Protein AF-A0A1H8TSK0-F1 (afdb_monomer_lite)

Radius of gyration: 16.57 Å; chains: 1; bounding box: 27×24×50 Å

Structure (mmCIF, N/CA/C/O backbone):
data_AF-A0A1H8TSK0-F1
#
_entry.id   AF-A0A1H8TSK0-F1
#
loop_
_atom_site.group_PDB
_atom_site.id
_atom_site.type_symbol
_atom_site.label_atom_id
_atom_site.label_alt_id
_atom_site.label_comp_id
_atom_site.label_asym_id
_atom_site.label_entity_id
_atom_site.label_seq_id
_atom_site.pdbx_PDB_ins_code
_atom_site.Cartn_x
_atom_site.Cartn_y
_atom_site.Cartn_z
_atom_site.occupancy
_atom_site.B_iso_or_equiv
_atom_site.auth_seq_id
_atom_site.auth_comp_id
_atom_site.auth_asym_id
_atom_site.auth_atom_id
_atom_site.pdbx_PDB_model_num
ATOM 1 N N . MET A 1 1 ? -1.639 2.317 -6.672 1.00 88.25 1 MET A N 1
ATOM 2 C CA . MET A 1 1 ? -1.983 1.916 -5.282 1.00 88.25 1 MET A CA 1
ATOM 3 C C . MET A 1 1 ? -3.419 2.231 -4.860 1.00 88.25 1 MET A C 1
ATOM 5 O O . MET A 1 1 ? -4.103 1.318 -4.414 1.00 88.25 1 MET A O 1
ATOM 9 N N . ARG A 1 2 ? -3.925 3.467 -5.017 1.00 96.81 2 ARG A N 1
ATOM 10 C CA . ARG A 1 2 ? -5.285 3.842 -4.564 1.00 96.81 2 ARG A CA 1
ATOM 11 C C . ARG A 1 2 ? -6.407 2.941 -5.092 1.00 96.81 2 ARG A C 1
ATOM 13 O O . ARG A 1 2 ? -7.267 2.523 -4.320 1.00 96.81 2 ARG A O 1
ATOM 20 N N . ALA A 1 3 ? -6.397 2.643 -6.392 1.00 96.25 3 ALA A N 1
ATOM 21 C CA . ALA A 1 3 ? -7.384 1.758 -7.013 1.00 96.25 3 ALA A CA 1
ATOM 22 C C . ALA A 1 3 ? -7.345 0.347 -6.403 1.00 96.25 3 ALA A C 1
ATOM 24 O O . ALA A 1 3 ? -8.377 -0.177 -5.999 1.00 96.25 3 ALA A O 1
ATOM 25 N N . LEU A 1 4 ? -6.144 -0.209 -6.226 1.00 95.25 4 LEU A N 1
ATOM 26 C CA . LEU A 1 4 ? -5.940 -1.530 -5.635 1.00 95.25 4 LEU A CA 1
ATOM 27 C C . LEU A 1 4 ? -6.448 -1.614 -4.190 1.00 95.25 4 LEU A C 1
ATOM 29 O O . LEU A 1 4 ? -7.154 -2.556 -3.840 1.00 95.25 4 LEU A O 1
ATOM 33 N N . ARG A 1 5 ? -6.168 -0.600 -3.358 1.00 97.56 5 ARG A N 1
ATOM 34 C CA . ARG A 1 5 ? -6.722 -0.536 -1.997 1.00 97.56 5 ARG A CA 1
ATOM 35 C C . ARG A 1 5 ? -8.254 -0.558 -2.015 1.00 97.56 5 ARG A C 1
ATOM 37 O O . ARG A 1 5 ? -8.859 -1.273 -1.220 1.00 97.56 5 ARG A O 1
ATOM 44 N N . ARG A 1 6 ? -8.876 0.234 -2.898 1.00 97.94 6 ARG A N 1
ATOM 45 C CA . ARG A 1 6 ? -10.342 0.293 -3.030 1.00 97.94 6 ARG A CA 1
ATOM 46 C C . ARG A 1 6 ? -10.921 -1.040 -3.505 1.00 97.94 6 ARG A C 1
ATOM 48 O O . ARG A 1 6 ? -11.922 -1.466 -2.947 1.00 97.94 6 ARG A O 1
ATOM 55 N N . ALA A 1 7 ? -10.267 -1.718 -4.448 1.00 97.19 7 ALA A N 1
ATOM 56 C CA . ALA A 1 7 ? -10.664 -3.051 -4.908 1.00 97.19 7 ALA A CA 1
ATOM 57 C C . ALA A 1 7 ? -10.617 -4.102 -3.782 1.00 97.19 7 ALA A C 1
ATOM 59 O O . ALA A 1 7 ? -11.434 -5.013 -3.752 1.00 97.19 7 ALA A O 1
ATOM 60 N N . LYS A 1 8 ? -9.708 -3.942 -2.810 1.00 96.25 8 LYS A N 1
ATOM 61 C CA . LYS A 1 8 ? -9.652 -4.760 -1.585 1.00 96.25 8 LYS A CA 1
ATOM 62 C C . LYS A 1 8 ? -10.661 -4.332 -0.504 1.00 96.25 8 LYS A C 1
ATOM 64 O O . LYS A 1 8 ? -10.660 -4.907 0.578 1.00 96.25 8 LYS A O 1
ATOM 69 N N . GLY A 1 9 ? -11.488 -3.311 -0.748 1.00 97.69 9 GLY A N 1
ATOM 70 C CA . GLY A 1 9 ? -12.496 -2.827 0.202 1.00 97.69 9 GLY A CA 1
ATOM 71 C C . GLY A 1 9 ? -11.933 -2.075 1.414 1.00 97.69 9 GLY A C 1
ATOM 72 O O . GLY A 1 9 ? -12.646 -1.856 2.389 1.00 97.69 9 GLY A O 1
ATOM 73 N N . TYR A 1 10 ? -10.661 -1.668 1.387 1.00 98.12 10 TYR A N 1
ATOM 74 C CA . TYR A 1 10 ? -10.030 -1.007 2.529 1.00 98.12 10 TYR A CA 1
ATOM 75 C C . TYR A 1 10 ? -10.146 0.515 2.449 1.00 98.12 10 TYR A C 1
ATOM 77 O O . TYR A 1 10 ? -9.881 1.134 1.417 1.00 98.12 10 TYR A O 1
ATOM 85 N N . THR A 1 11 ? -10.432 1.163 3.576 1.00 98.56 11 THR A N 1
ATOM 86 C CA . THR A 1 11 ? -10.138 2.590 3.782 1.00 98.56 11 THR A CA 1
ATOM 87 C C . THR A 1 11 ? -8.628 2.809 3.943 1.00 98.56 11 THR A C 1
ATOM 89 O O . THR A 1 11 ? -7.875 1.875 4.223 1.00 98.56 11 THR A O 1
ATOM 92 N N . GLN A 1 12 ? -8.152 4.052 3.801 1.00 98.56 12 GLN A N 1
ATOM 93 C CA . GLN A 1 12 ? -6.734 4.369 4.042 1.00 98.56 12 GLN A CA 1
ATOM 94 C C . GLN A 1 12 ? -6.297 4.017 5.470 1.00 98.56 12 GLN A C 1
ATOM 96 O O . GLN A 1 12 ? -5.190 3.529 5.662 1.00 98.56 12 GLN A O 1
ATOM 101 N N . ARG A 1 13 ? -7.171 4.239 6.464 1.00 98.62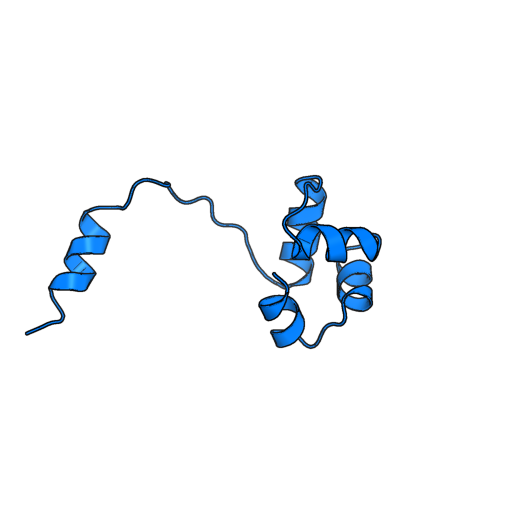 13 ARG A N 1
ATOM 102 C CA . ARG A 1 13 ? -6.897 3.916 7.870 1.00 98.62 13 ARG A CA 1
ATOM 103 C C . ARG A 1 13 ? -6.763 2.407 8.083 1.00 98.62 13 ARG A C 1
ATOM 105 O O . ARG A 1 13 ? -5.788 1.980 8.680 1.00 98.62 13 ARG A O 1
ATOM 112 N N . GLN A 1 14 ? -7.675 1.610 7.529 1.00 98.69 14 GLN A N 1
ATOM 113 C CA . GLN A 1 14 ? -7.601 0.147 7.637 1.00 98.69 14 GLN A CA 1
ATOM 114 C C . GLN A 1 14 ? -6.348 -0.424 6.966 1.00 98.69 14 GLN A C 1
ATOM 116 O O . GLN A 1 14 ? -5.734 -1.345 7.497 1.00 98.69 14 GLN A O 1
ATOM 121 N N . LEU A 1 15 ? -5.946 0.118 5.809 1.00 98.56 15 LEU A N 1
ATOM 122 C CA . LEU A 1 15 ? -4.696 -0.304 5.178 1.00 98.56 15 LEU A CA 1
ATOM 123 C C . LEU A 1 15 ? -3.482 0.085 6.030 1.00 98.56 15 LEU A C 1
ATOM 125 O O . LEU A 1 15 ? -2.569 -0.720 6.178 1.00 98.56 15 LEU A O 1
ATOM 129 N N . ALA A 1 16 ? -3.486 1.288 6.609 1.00 98.44 16 ALA A N 1
ATOM 130 C CA . ALA A 1 16 ? -2.427 1.747 7.502 1.00 98.44 16 ALA A CA 1
ATOM 131 C C . ALA A 1 16 ? -2.283 0.833 8.730 1.00 98.44 16 ALA A C 1
ATOM 133 O O . ALA A 1 16 ? -1.176 0.418 9.053 1.00 98.44 16 ALA A O 1
ATOM 134 N N . GLU A 1 17 ? -3.398 0.446 9.355 1.00 98.50 17 GLU A N 1
ATOM 135 C CA . GLU A 1 17 ? -3.425 -0.500 10.479 1.00 98.50 17 GLU A CA 1
ATOM 136 C C . GLU A 1 17 ? -2.866 -1.871 10.075 1.00 98.50 17 GLU A C 1
ATOM 138 O O . GLU A 1 17 ? -1.968 -2.388 10.736 1.00 98.50 17 GLU A O 1
ATOM 143 N N . LYS A 1 18 ? -3.31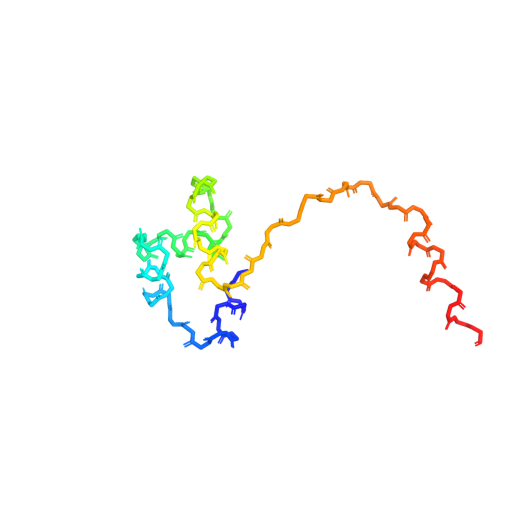4 -2.427 8.940 1.00 98.19 18 LYS A N 1
ATOM 144 C CA . LYS A 1 18 ? -2.804 -3.706 8.411 1.00 98.19 18 LYS A CA 1
ATOM 145 C C . LYS A 1 18 ? -1.312 -3.661 8.080 1.00 98.19 18 LYS A C 1
ATOM 147 O O . LYS A 1 18 ? -0.610 -4.645 8.280 1.00 98.19 18 LYS A O 1
ATOM 152 N N . ALA A 1 19 ? -0.830 -2.526 7.583 1.00 97.62 19 ALA A N 1
ATOM 153 C CA . ALA A 1 19 ? 0.578 -2.297 7.283 1.00 97.62 19 ALA A CA 1
ATOM 154 C C . ALA A 1 19 ? 1.382 -1.815 8.504 1.00 97.62 19 ALA A C 1
ATOM 156 O O . ALA A 1 19 ? 2.580 -1.577 8.370 1.00 97.62 19 ALA A O 1
ATOM 157 N N . ASN A 1 20 ? 0.745 -1.653 9.671 1.00 97.81 20 ASN A N 1
ATOM 158 C CA . ASN A 1 20 ? 1.302 -1.097 10.904 1.00 97.81 20 ASN A CA 1
ATOM 159 C C . ASN A 1 20 ? 2.086 0.228 10.667 1.00 97.81 20 ASN A C 1
ATOM 161 O O . ASN A 1 20 ? 3.228 0.428 11.088 1.00 97.81 20 ASN A O 1
ATOM 165 N N . CYS A 1 21 ? 1.480 1.155 9.928 1.00 97.50 21 CYS A N 1
ATOM 166 C CA . CYS A 1 21 ? 2.023 2.488 9.674 1.00 97.50 21 CYS A CA 1
ATOM 167 C C . CYS A 1 21 ? 0.980 3.583 9.940 1.00 97.50 21 CYS A C 1
ATOM 169 O O . CYS A 1 21 ? -0.198 3.315 10.168 1.00 97.50 21 CYS A O 1
ATOM 171 N N . GLY A 1 22 ? 1.410 4.847 9.926 1.00 97.88 22 GLY A N 1
ATOM 172 C CA . GLY A 1 22 ? 0.488 5.972 10.074 1.00 97.88 22 GLY A CA 1
ATOM 173 C C . GLY A 1 22 ? -0.356 6.183 8.814 1.00 97.88 22 GLY A C 1
ATOM 174 O O . GLY A 1 22 ? 0.146 6.023 7.700 1.00 97.88 22 GLY A O 1
ATOM 175 N N . ARG A 1 23 ? -1.610 6.636 8.966 1.00 98.06 23 ARG A N 1
ATOM 176 C CA . ARG A 1 23 ? -2.512 6.951 7.836 1.00 98.06 23 ARG A CA 1
ATOM 177 C C . ARG A 1 23 ? -1.888 7.922 6.826 1.00 98.06 23 ARG A C 1
ATOM 179 O O . ARG A 1 23 ? -2.097 7.746 5.629 1.00 98.06 23 ARG A O 1
ATOM 186 N N . LYS A 1 24 ? -1.120 8.918 7.290 1.00 97.94 24 LYS A N 1
ATOM 187 C CA . LYS A 1 24 ? -0.414 9.859 6.405 1.00 97.94 24 LYS A CA 1
ATOM 188 C C . LYS A 1 24 ? 0.545 9.140 5.451 1.00 97.94 24 LYS A C 1
ATOM 190 O O . LYS A 1 24 ? 0.553 9.461 4.275 1.00 97.94 24 LYS A O 1
ATOM 195 N N . THR A 1 25 ? 1.212 8.080 5.898 1.00 97.88 25 THR A N 1
ATOM 196 C CA . THR A 1 25 ? 2.072 7.259 5.032 1.00 97.88 25 THR A CA 1
ATOM 197 C C . THR A 1 25 ? 1.314 6.639 3.860 1.00 97.88 25 THR A C 1
ATOM 199 O O . THR A 1 25 ? 1.843 6.569 2.759 1.00 97.88 25 THR A O 1
ATOM 202 N N . ILE A 1 26 ? 0.063 6.211 4.068 1.00 98.31 26 ILE A N 1
ATOM 203 C CA . ILE A 1 26 ? -0.785 5.706 2.978 1.00 98.31 26 ILE A CA 1
ATOM 204 C C . ILE A 1 26 ? -1.207 6.840 2.041 1.00 98.31 26 ILE A C 1
ATOM 206 O O . ILE A 1 26 ? -1.276 6.624 0.837 1.00 98.31 26 ILE A O 1
ATOM 210 N N . ILE A 1 27 ? -1.489 8.035 2.569 1.00 98.19 27 ILE A N 1
ATOM 211 C CA . ILE A 1 27 ? -1.816 9.215 1.752 1.00 98.19 27 ILE A CA 1
ATOM 212 C C . ILE A 1 27 ? -0.635 9.569 0.844 1.00 98.19 27 ILE A C 1
ATOM 214 O O . ILE A 1 27 ? -0.829 9.691 -0.363 1.00 98.19 27 ILE A O 1
ATOM 218 N N . ASP A 1 28 ? 0.562 9.659 1.418 1.00 98.00 28 ASP A N 1
ATOM 219 C CA . ASP A 1 28 ? 1.798 10.019 0.721 1.00 98.00 28 ASP A CA 1
ATOM 220 C C . ASP A 1 28 ? 2.152 8.951 -0.328 1.00 98.00 28 ASP A C 1
ATOM 222 O O . ASP A 1 28 ? 2.332 9.263 -1.504 1.00 98.00 28 ASP A O 1
ATOM 226 N N . LEU A 1 29 ? 2.092 7.665 0.040 1.00 96.62 29 LEU A N 1
ATOM 227 C CA . LEU A 1 29 ? 2.297 6.556 -0.898 1.00 96.62 29 LEU A CA 1
ATOM 228 C C . LEU A 1 29 ? 1.265 6.547 -2.042 1.00 96.62 29 LEU A C 1
ATOM 230 O O . LEU A 1 29 ? 1.594 6.221 -3.180 1.00 96.62 29 LEU A O 1
ATOM 234 N N . GLU A 1 30 ? -0.001 6.877 -1.772 1.00 97.31 30 GLU A N 1
ATOM 235 C CA . GLU A 1 30 ? -1.033 6.971 -2.813 1.00 97.31 30 GLU A CA 1
ATOM 236 C C . GLU A 1 30 ? -0.885 8.195 -3.717 1.00 97.31 30 GLU A C 1
ATOM 238 O O . GLU A 1 30 ? -1.427 8.169 -4.824 1.00 97.31 30 GLU A O 1
ATOM 243 N N . ALA A 1 31 ? -0.213 9.243 -3.241 1.00 97.12 31 ALA A N 1
ATOM 244 C CA . ALA A 1 31 ? 0.130 10.435 -4.006 1.00 97.12 31 ALA A CA 1
ATOM 245 C C . ALA A 1 31 ? 1.430 10.267 -4.814 1.00 97.12 31 ALA A C 1
ATOM 247 O O . ALA A 1 31 ? 1.700 11.084 -5.685 1.00 97.12 31 ALA A O 1
ATOM 248 N N . GLY A 1 32 ? 2.190 9.189 -4.581 1.00 95.00 32 GLY A N 1
ATOM 249 C CA . GLY A 1 32 ? 3.483 8.958 -5.233 1.00 95.00 32 GLY A CA 1
ATOM 250 C C . GLY A 1 32 ? 4.643 9.705 -4.572 1.00 95.00 32 GLY A C 1
ATOM 251 O O . GLY A 1 32 ? 5.703 9.834 -5.177 1.00 95.00 32 GLY A O 1
ATOM 252 N N . GLU A 1 33 ? 4.450 10.183 -3.344 1.00 97.38 33 GLU A N 1
ATOM 253 C CA . GLU A 1 33 ? 5.485 10.855 -2.563 1.00 97.38 33 GLU A CA 1
ATOM 254 C C . GLU A 1 33 ? 6.543 9.872 -2.053 1.00 97.38 33 GLU A C 1
ATOM 256 O O . GLU A 1 33 ? 6.338 8.653 -1.992 1.00 97.38 33 GLU A O 1
ATOM 261 N N . ASN A 1 34 ? 7.686 10.419 -1.638 1.00 95.00 34 ASN A N 1
ATOM 262 C CA . ASN A 1 34 ? 8.776 9.619 -1.101 1.00 95.00 34 ASN A CA 1
ATOM 263 C C . ASN A 1 34 ? 8.376 8.969 0.233 1.00 95.00 34 ASN A C 1
ATOM 265 O O . ASN A 1 34 ? 8.040 9.641 1.209 1.00 95.00 34 ASN A O 1
ATOM 269 N N . VAL A 1 35 ? 8.459 7.642 0.278 1.00 94.69 35 VAL A N 1
ATOM 270 C CA . VAL A 1 35 ? 8.279 6.844 1.486 1.00 94.69 35 VAL A CA 1
ATOM 271 C C . VAL A 1 35 ? 9.405 5.829 1.594 1.00 94.69 35 VAL A C 1
ATOM 273 O O . VAL A 1 35 ? 9.918 5.326 0.594 1.00 94.69 35 VAL A O 1
ATOM 276 N N . ALA A 1 36 ? 9.775 5.484 2.825 1.00 95.62 36 ALA A N 1
ATOM 277 C CA . ALA A 1 36 ? 10.809 4.488 3.052 1.00 95.62 36 ALA A CA 1
ATOM 278 C C . ALA A 1 36 ? 10.436 3.140 2.406 1.00 95.62 36 ALA A C 1
ATOM 280 O O . ALA A 1 36 ? 9.313 2.651 2.563 1.00 95.62 36 ALA A O 1
ATOM 281 N N . VAL A 1 37 ? 11.400 2.509 1.730 1.00 94.75 37 VAL A N 1
ATOM 282 C CA . VAL A 1 37 ? 11.202 1.259 0.972 1.00 94.75 37 VAL A CA 1
ATOM 283 C C . VAL A 1 37 ? 10.638 0.130 1.844 1.00 94.75 37 VAL A C 1
ATOM 285 O O . VAL A 1 37 ? 9.739 -0.592 1.420 1.00 94.75 37 VAL A O 1
ATOM 288 N N . TYR A 1 38 ? 11.086 0.006 3.099 1.00 95.38 38 TYR A N 1
ATOM 289 C CA . TYR A 1 38 ? 10.535 -0.994 4.024 1.00 95.38 38 TYR A CA 1
ATOM 290 C C . TYR A 1 38 ? 9.033 -0.777 4.286 1.00 95.38 38 TYR A C 1
ATOM 292 O O . TYR A 1 38 ? 8.283 -1.737 4.456 1.00 95.38 38 TYR A O 1
ATOM 300 N N . THR A 1 39 ? 8.566 0.474 4.284 1.00 95.94 39 THR A N 1
ATOM 301 C CA . THR A 1 39 ? 7.145 0.789 4.443 1.00 95.94 39 THR A CA 1
ATOM 302 C C . THR A 1 39 ? 6.359 0.428 3.194 1.00 95.94 39 THR A C 1
ATOM 304 O O . THR A 1 39 ? 5.264 -0.118 3.318 1.00 95.94 39 THR A O 1
ATOM 307 N N . LEU A 1 40 ? 6.922 0.657 2.003 1.00 95.56 40 LEU A N 1
ATOM 308 C CA . LEU A 1 40 ? 6.322 0.184 0.756 1.00 95.56 40 LEU A CA 1
ATOM 309 C C . LEU A 1 40 ? 6.093 -1.332 0.808 1.00 95.56 40 LEU A C 1
ATOM 311 O O . LEU A 1 40 ? 4.965 -1.768 0.584 1.00 95.56 40 LEU A O 1
ATOM 315 N N . PHE A 1 41 ? 7.107 -2.119 1.187 1.00 96.25 41 PHE A N 1
ATOM 316 C CA . PHE A 1 41 ? 6.967 -3.573 1.321 1.00 96.25 41 PHE A CA 1
ATOM 317 C C . PHE A 1 41 ? 5.834 -3.966 2.271 1.00 96.25 41 PHE A C 1
ATOM 319 O O . PHE A 1 41 ? 4.990 -4.781 1.915 1.00 96.25 41 PHE A O 1
ATOM 326 N N . ARG A 1 42 ? 5.746 -3.340 3.449 1.00 96.94 42 ARG A N 1
ATOM 327 C CA . ARG A 1 42 ? 4.675 -3.630 4.419 1.00 96.94 42 ARG A CA 1
ATOM 328 C C . ARG A 1 42 ? 3.287 -3.352 3.856 1.00 96.94 42 ARG A C 1
ATOM 330 O O . ARG A 1 42 ? 2.367 -4.131 4.091 1.00 96.94 42 ARG A O 1
ATOM 337 N N . VAL A 1 43 ? 3.128 -2.263 3.105 1.00 97.31 43 VAL A N 1
ATOM 338 C CA . VAL A 1 43 ? 1.845 -1.918 2.480 1.00 97.31 43 VAL A CA 1
ATOM 339 C C . VAL A 1 43 ? 1.499 -2.883 1.345 1.00 97.31 43 VAL A C 1
ATOM 341 O O . VAL A 1 43 ? 0.349 -3.306 1.242 1.00 97.31 43 VAL A O 1
ATOM 344 N N . VAL A 1 44 ? 2.475 -3.262 0.518 1.00 96.62 44 VAL A N 1
ATOM 345 C CA . VAL A 1 44 ? 2.302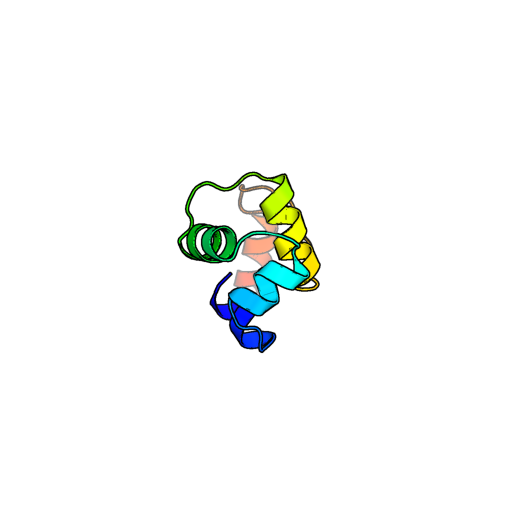 -4.261 -0.550 1.00 96.62 44 VAL A CA 1
ATOM 346 C C . VAL A 1 44 ? 1.882 -5.612 0.045 1.00 96.62 44 VAL A C 1
ATOM 348 O O . VAL A 1 44 ? 0.867 -6.170 -0.375 1.00 96.62 44 VAL A O 1
ATOM 351 N N . SER A 1 45 ? 2.564 -6.082 1.094 1.00 96.19 45 SER A N 1
ATOM 352 C CA . SER A 1 45 ? 2.199 -7.313 1.804 1.00 96.19 45 SER A CA 1
ATOM 353 C C . SER A 1 45 ? 0.810 -7.228 2.444 1.00 96.19 45 SER A C 1
ATOM 355 O O . SER A 1 45 ? 0.029 -8.170 2.346 1.00 96.19 45 SER A O 1
ATOM 357 N N . ALA A 1 46 ? 0.443 -6.086 3.038 1.00 97.25 46 ALA A N 1
ATOM 358 C CA . ALA A 1 46 ? -0.889 -5.866 3.615 1.00 97.25 46 ALA A CA 1
ATOM 359 C C . ALA A 1 46 ? -2.026 -5.894 2.571 1.00 97.25 46 ALA A C 1
ATOM 361 O O . ALA A 1 46 ? -3.183 -6.158 2.913 1.00 97.25 46 ALA A O 1
ATOM 362 N N . LEU A 1 47 ? -1.712 -5.636 1.298 1.00 96.62 47 LEU A N 1
ATOM 363 C CA . LEU A 1 47 ? -2.637 -5.790 0.171 1.00 96.62 47 LEU A CA 1
ATOM 364 C C . LEU A 1 47 ? -2.683 -7.229 -0.374 1.00 96.62 47 LEU A C 1
ATOM 366 O O . LEU A 1 47 ? -3.536 -7.523 -1.217 1.00 96.62 47 LEU A O 1
ATOM 370 N N . GLY A 1 48 ? -1.819 -8.123 0.117 1.00 95.44 48 GLY A N 1
ATOM 371 C CA . GLY A 1 48 ? -1.666 -9.490 -0.381 1.00 95.44 48 GLY A CA 1
ATOM 372 C C . GLY A 1 48 ? -1.022 -9.534 -1.764 1.00 95.44 48 GLY A C 1
ATOM 373 O O . GLY A 1 48 ? -1.465 -10.299 -2.614 1.00 95.44 48 GLY A O 1
ATOM 374 N N . MET A 1 49 ? -0.050 -8.655 -2.007 1.00 94.50 49 MET A N 1
ATOM 375 C CA . MET A 1 49 ? 0.659 -8.522 -3.279 1.00 94.50 49 MET A CA 1
ATOM 376 C C . MET A 1 49 ? 2.151 -8.808 -3.085 1.00 94.50 49 MET A C 1
ATOM 378 O O . MET A 1 49 ? 2.648 -8.798 -1.959 1.00 94.50 49 MET A O 1
ATOM 382 N N . ALA A 1 50 ? 2.867 -8.994 -4.191 1.00 92.12 50 ALA A N 1
ATOM 383 C CA . ALA A 1 50 ? 4.324 -9.060 -4.232 1.00 92.12 50 ALA A CA 1
ATOM 384 C C . ALA A 1 50 ? 4.886 -7.932 -5.112 1.00 92.12 50 ALA A C 1
ATOM 386 O O . ALA A 1 50 ? 4.173 -7.378 -5.952 1.00 92.12 50 ALA A O 1
ATOM 387 N N . LEU A 1 51 ? 6.156 -7.584 -4.896 1.00 90.62 51 LEU A N 1
ATOM 388 C CA . LEU A 1 51 ? 6.925 -6.758 -5.823 1.00 90.62 51 LEU A CA 1
ATOM 389 C C . LEU A 1 51 ? 7.736 -7.674 -6.734 1.00 90.62 51 LEU A C 1
ATOM 391 O O . LEU A 1 51 ? 8.449 -8.550 -6.251 1.00 90.62 51 LEU A O 1
ATOM 395 N N . GLU A 1 52 ? 7.643 -7.429 -8.032 1.00 90.12 52 GLU A N 1
ATOM 396 C CA . GLU A 1 52 ? 8.483 -8.050 -9.045 1.00 90.12 52 GLU A CA 1
ATOM 397 C C . GLU A 1 52 ? 9.478 -7.003 -9.551 1.00 90.12 52 GLU A C 1
ATOM 399 O O . GLU A 1 52 ? 9.098 -5.870 -9.859 1.00 90.12 52 GLU A O 1
ATOM 404 N N . ILE A 1 53 ? 10.760 -7.364 -9.592 1.00 89.69 53 ILE A N 1
ATOM 405 C CA . ILE A 1 53 ? 11.792 -6.530 -10.205 1.00 89.69 53 ILE A CA 1
ATOM 406 C C . ILE A 1 53 ? 11.939 -7.017 -11.640 1.00 89.69 53 ILE A C 1
ATOM 408 O O . ILE A 1 53 ? 12.469 -8.099 -11.875 1.00 89.69 53 ILE A O 1
ATOM 412 N N . VAL A 1 54 ? 11.461 -6.211 -12.579 1.00 85.62 54 VAL A N 1
ATOM 413 C CA . VAL A 1 54 ? 11.558 -6.484 -14.015 1.00 85.62 54 VAL A CA 1
ATOM 414 C C . VAL A 1 54 ? 12.633 -5.604 -14.646 1.00 85.62 54 VAL A C 1
ATOM 416 O O . VAL A 1 54 ? 12.911 -4.501 -14.164 1.00 85.62 54 VAL A O 1
ATOM 419 N N . ASP A 1 55 ? 13.247 -6.082 -15.727 1.00 85.44 55 ASP A N 1
ATOM 420 C CA . ASP A 1 55 ? 14.119 -5.236 -16.541 1.00 85.44 55 ASP A CA 1
ATOM 421 C C . ASP A 1 55 ? 13.281 -4.110 -17.170 1.00 85.44 55 ASP A C 1
ATOM 423 O O . ASP A 1 55 ? 12.161 -4.326 -17.631 1.00 85.44 55 ASP A O 1
ATOM 427 N N . LYS A 1 56 ? 13.807 -2.881 -17.165 1.00 80.25 56 LYS A N 1
ATOM 428 C CA . LYS A 1 56 ? 13.131 -1.728 -17.778 1.00 80.25 56 LYS A CA 1
ATOM 429 C C . LYS A 1 56 ? 13.214 -1.768 -19.306 1.00 80.25 56 LYS A C 1
ATOM 431 O O . LYS A 1 56 ? 12.440 -1.092 -19.984 1.00 80.25 56 LYS A O 1
ATOM 436 N N . ARG A 1 57 ? 14.185 -2.497 -19.857 1.00 81.56 57 ARG A N 1
ATOM 437 C CA . ARG A 1 57 ? 14.303 -2.720 -21.295 1.00 81.56 57 ARG A CA 1
ATOM 438 C C . ARG A 1 57 ? 13.107 -3.553 -21.733 1.00 81.56 57 ARG A C 1
ATOM 440 O O . ARG A 1 57 ? 12.843 -4.605 -21.164 1.00 81.56 57 ARG A O 1
ATOM 447 N N . ILE A 1 58 ? 12.397 -3.062 -22.742 1.00 66.44 58 ILE A N 1
ATOM 448 C CA . ILE A 1 58 ? 11.349 -3.832 -23.406 1.00 66.44 58 ILE A CA 1
ATOM 449 C C . ILE A 1 58 ? 12.019 -5.087 -23.964 1.00 66.44 58 ILE A C 1
ATOM 451 O O . ILE A 1 58 ? 12.954 -4.979 -24.762 1.00 66.44 58 ILE A O 1
ATOM 455 N N . ASP A 1 59 ? 11.579 -6.260 -23.515 1.00 67.81 59 ASP A N 1
ATOM 456 C CA . ASP A 1 59 ? 11.972 -7.507 -24.152 1.00 67.81 59 ASP A CA 1
ATOM 457 C C . ASP A 1 59 ? 11.377 -7.511 -25.564 1.00 67.81 59 ASP A C 1
ATOM 459 O O . ASP A 1 59 ? 10.161 -7.576 -25.748 1.00 67.81 59 ASP A O 1
ATOM 463 N N . LEU A 1 60 ? 12.243 -7.385 -26.572 1.00 64.06 60 LEU A N 1
ATOM 464 C CA . LEU A 1 60 ? 11.859 -7.398 -27.985 1.00 64.06 60 LEU A CA 1
ATOM 465 C C . LEU A 1 60 ? 11.112 -8.688 -28.361 1.00 64.06 60 LEU A C 1
ATOM 467 O O . LEU A 1 60 ? 10.349 -8.670 -29.321 1.00 64.06 60 LEU A O 1
ATOM 471 N N . LYS A 1 61 ? 11.282 -9.778 -27.595 1.00 63.78 6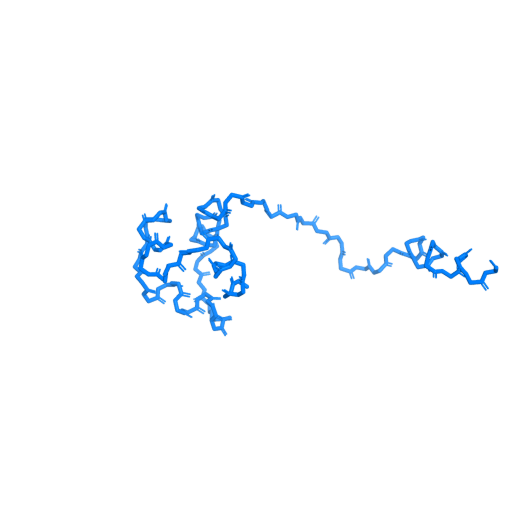1 LYS A N 1
ATOM 472 C CA . LYS A 1 61 ? 10.499 -11.008 -27.773 1.00 63.78 61 LYS A CA 1
ATOM 473 C C . LYS A 1 61 ? 9.041 -10.834 -27.356 1.00 63.78 61 LYS A C 1
ATOM 475 O O . LYS A 1 61 ? 8.161 -11.215 -28.112 1.00 63.78 61 LYS A O 1
ATOM 480 N N . SER A 1 62 ? 8.772 -10.168 -26.233 1.00 63.88 62 SER A N 1
ATOM 481 C CA . SER A 1 62 ? 7.397 -9.884 -25.792 1.00 63.88 62 SER A CA 1
ATOM 482 C C . SER A 1 62 ? 6.652 -8.920 -26.722 1.00 63.88 62 SER A C 1
ATOM 484 O O . SER A 1 62 ? 5.426 -8.872 -26.706 1.00 63.88 62 SER A O 1
ATOM 486 N N . LEU A 1 63 ? 7.380 -8.133 -27.524 1.00 64.12 63 LEU A N 1
ATOM 487 C CA . LEU A 1 63 ? 6.790 -7.291 -28.563 1.00 64.12 63 LEU A CA 1
ATOM 488 C C . LEU A 1 63 ? 6.356 -8.111 -29.791 1.00 64.12 63 LEU A C 1
ATOM 490 O O . LEU A 1 63 ? 5.369 -7.752 -30.421 1.00 64.12 63 LEU A O 1
ATOM 494 N N . ALA A 1 64 ? 7.064 -9.199 -30.117 1.00 64.06 64 ALA A N 1
ATOM 495 C CA . ALA A 1 64 ? 6.708 -10.091 -31.223 1.00 64.06 64 ALA A CA 1
ATOM 496 C C . ALA A 1 64 ? 5.405 -10.856 -30.933 1.00 64.06 64 ALA A C 1
ATOM 498 O O . ALA A 1 64 ? 4.516 -10.878 -31.781 1.00 64.06 64 ALA A O 1
ATOM 499 N N . ASP A 1 65 ? 5.230 -11.336 -29.697 1.00 64.31 65 ASP A N 1
ATOM 500 C CA . ASP A 1 65 ? 4.008 -12.030 -29.252 1.00 64.31 65 ASP A CA 1
ATOM 501 C C . ASP A 1 65 ? 2.738 -11.148 -29.332 1.00 64.31 65 ASP A C 1
ATOM 503 O O . ASP A 1 65 ? 1.620 -11.653 -29.372 1.00 64.31 65 ASP A O 1
ATOM 507 N N . LEU A 1 66 ? 2.886 -9.816 -29.360 1.00 61.66 66 LEU A N 1
ATOM 508 C CA . LEU A 1 66 ? 1.777 -8.863 -29.515 1.00 61.66 66 LEU A CA 1
ATOM 509 C C . LEU A 1 66 ? 1.429 -8.555 -30.980 1.00 61.66 66 LEU A C 1
ATOM 511 O O . LEU A 1 66 ? 0.353 -8.024 -31.232 1.00 61.66 66 LEU A O 1
ATOM 515 N N . VAL A 1 67 ? 2.327 -8.849 -31.925 1.00 65.00 67 VAL A N 1
ATOM 516 C CA . VAL A 1 67 ? 2.150 -8.565 -33.363 1.00 65.00 67 VAL A CA 1
ATOM 517 C C . VAL A 1 67 ? 1.645 -9.800 -34.118 1.00 65.00 67 VAL A C 1
ATOM 519 O O . VAL A 1 67 ? 0.964 -9.659 -35.127 1.00 65.00 67 VAL A O 1
ATOM 522 N N . GLU A 1 68 ? 1.903 -11.008 -33.613 1.00 60.81 68 GLU A N 1
ATOM 523 C CA . GL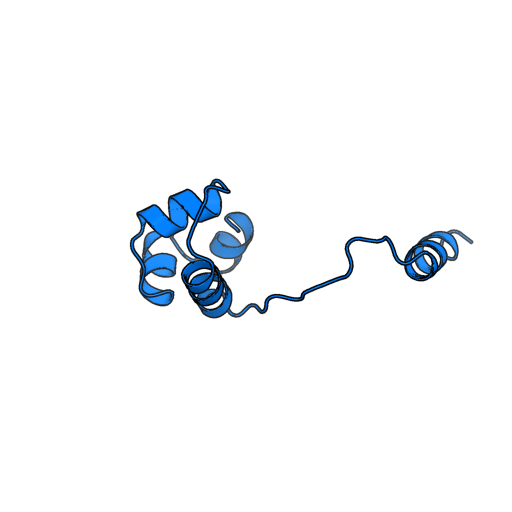U A 1 68 ? 1.480 -12.271 -34.244 1.00 60.81 68 GLU A CA 1
ATOM 524 C C . GLU A 1 68 ? -0.008 -12.632 -34.032 1.00 60.81 68 GLU A C 1
ATOM 526 O O . GLU A 1 68 ? -0.469 -13.661 -34.518 1.00 60.81 68 GLU A O 1
ATOM 531 N N . HIS A 1 69 ? -0.791 -11.798 -33.336 1.00 56.78 69 HIS A N 1
ATOM 5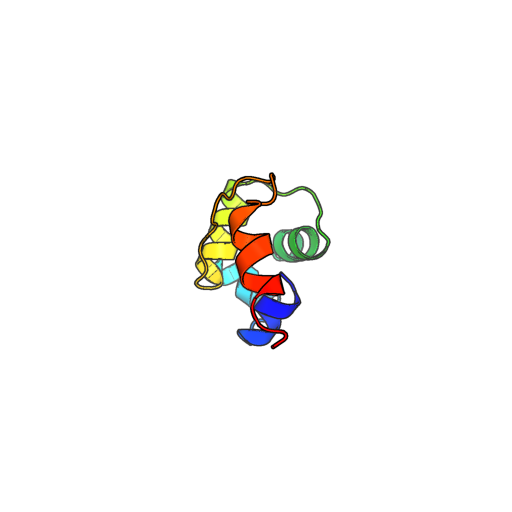32 C CA . HIS A 1 69 ? -2.218 -12.042 -33.069 1.00 56.78 69 HIS A CA 1
ATOM 533 C C . HIS A 1 69 ? -3.196 -11.243 -33.955 1.00 56.78 69 HIS A C 1
ATOM 535 O O . HIS A 1 69 ? -4.394 -11.254 -33.679 1.00 56.78 69 HIS A O 1
ATOM 541 N N . ASP A 1 70 ? -2.705 -10.595 -35.017 1.00 50.34 70 ASP A N 1
ATOM 542 C CA . ASP A 1 70 ? -3.507 -9.817 -35.981 1.00 50.34 70 ASP A CA 1
ATOM 543 C C . ASP A 1 70 ? -3.702 -10.524 -37.353 1.00 50.34 70 ASP A C 1
ATOM 545 O O . ASP A 1 70 ? -3.952 -9.857 -38.359 1.00 50.34 70 ASP A O 1
ATOM 549 N N . GLU A 1 71 ? -3.623 -11.865 -37.414 1.00 45.12 71 GLU A N 1
ATOM 550 C CA . GLU A 1 71 ? -4.049 -12.668 -38.589 1.00 45.12 71 GLU A CA 1
ATOM 551 C C . GLU A 1 71 ? -5.410 -13.358 -38.401 1.00 45.12 71 GLU A C 1
ATOM 553 O O . GLU A 1 71 ? -5.619 -14.030 -37.362 1.00 45.12 71 GLU A O 1
#

Secondary structure (DSSP, 8-state):
-HHHHHHTT--HHHHHHHTTS-HHHHHHHHHT----HHHHHHHHHHTT-------SS--HHHHHTTTTT--

Sequence (71 aa):
MRALRRAKGYTQRQLAEKANCGRKTIIDLEAGENVAVYTLFRVVSALGMALEIVDKRIDLKSLADLVEHDE

Foldseek 3Di:
DVVLCVVVVDDLCRLCVQLVHDSVLSVCVVVVHDDDPSSVQSSCVSSVHDDDDDDPDPPVVVVVVVVVPPD

pLDDT: mean 88.73, std 14.35, range [45.12, 98.69]